Protein AF-A0A839S1Q5-F1 (afdb_monomer_lite)

Organism: NCBI:txid1470180

InterPro domains:
  IPR003615 HNH nuclease [cd00085] (1-51)

Foldseek 3Di:
DQQWFQFALAAPGRHGLVQFDWAFQQDCVPRVDDPDLQGTDGHHPVVSVVCPPPLKDWDAGSVQQKIWIAHNVGDIDIHHTGTNDDPDPVVVVVVVVVPDDDDDDDDDDDDDDDDDDDDDDDDDDPPDDDDDDDDDDDDDDPDDDDDDDDDDD

Structure (mmCIF, N/CA/C/O backbone):
data_AF-A0A839S1Q5-F1
#
_entry.id   AF-A0A839S1Q5-F1
#
loop_
_atom_site.group_PDB
_atom_site.id
_atom_site.type_symbol
_atom_site.label_atom_id
_atom_site.label_alt_id
_atom_site.label_comp_id
_atom_site.label_asym_id
_atom_site.label_entity_id
_atom_site.label_seq_id
_atom_site.pdbx_PDB_ins_code
_atom_site.Cartn_x
_atom_site.Cartn_y
_atom_site.Cartn_z
_atom_site.occupancy
_atom_site.B_iso_or_equiv
_atom_site.auth_seq_id
_atom_site.auth_comp_id
_atom_site.auth_asym_id
_atom_site.auth_atom_id
_atom_site.pdbx_PDB_model_num
ATOM 1 N N . MET A 1 1 ? 2.278 1.438 -14.467 1.00 52.25 1 MET A N 1
ATOM 2 C CA . MET A 1 1 ? 2.721 0.132 -13.929 1.00 52.25 1 MET A CA 1
ATOM 3 C C . MET A 1 1 ? 1.589 -0.880 -14.025 1.00 52.25 1 MET A C 1
ATOM 5 O O . MET A 1 1 ? 0.730 -0.905 -13.162 1.00 52.25 1 MET A O 1
ATOM 9 N N . ARG A 1 2 ? 1.545 -1.661 -15.110 1.00 57.59 2 ARG A N 1
ATOM 10 C CA . ARG A 1 2 ? 0.639 -2.821 -15.264 1.00 57.59 2 ARG A CA 1
ATOM 11 C C . ARG A 1 2 ? 1.401 -4.135 -15.482 1.00 57.59 2 ARG A C 1
ATOM 13 O O . ARG A 1 2 ? 0.792 -5.188 -15.526 1.00 57.59 2 ARG A O 1
ATOM 20 N N . ALA A 1 3 ? 2.721 -4.053 -15.666 1.00 66.94 3 ALA A N 1
ATOM 21 C CA . ALA A 1 3 ? 3.543 -5.168 -16.122 1.00 66.94 3 ALA A CA 1
ATOM 22 C C . ALA A 1 3 ? 4.110 -6.035 -14.987 1.00 66.94 3 ALA A C 1
ATOM 24 O O . ALA A 1 3 ? 4.513 -7.155 -15.257 1.00 66.94 3 ALA A O 1
ATOM 25 N N . ARG A 1 4 ? 4.162 -5.539 -13.739 1.00 82.31 4 ARG A N 1
ATOM 26 C CA . ARG A 1 4 ? 4.614 -6.345 -12.591 1.00 82.31 4 ARG A CA 1
ATOM 27 C C . ARG A 1 4 ? 3.464 -7.163 -12.010 1.00 82.31 4 ARG A C 1
ATOM 29 O O . ARG A 1 4 ? 3.550 -8.381 -11.931 1.00 82.31 4 ARG A O 1
ATOM 36 N N . ASP A 1 5 ? 2.393 -6.473 -11.638 1.00 86.81 5 ASP A N 1
ATOM 37 C CA . ASP A 1 5 ? 1.304 -7.020 -10.836 1.00 86.81 5 ASP A CA 1
ATOM 38 C C . ASP A 1 5 ? 0.121 -7.457 -11.725 1.00 86.81 5 ASP A C 1
ATOM 40 O O . ASP A 1 5 ? -0.296 -6.716 -12.619 1.00 86.81 5 ASP A O 1
ATOM 44 N N . ARG A 1 6 ? -0.441 -8.649 -11.474 1.00 88.81 6 ARG A N 1
ATOM 45 C CA . ARG A 1 6 ? -1.596 -9.197 -12.224 1.00 88.81 6 ARG A CA 1
ATOM 46 C C . ARG A 1 6 ? -2.933 -8.656 -11.737 1.00 88.81 6 ARG A C 1
ATOM 48 O O . ARG A 1 6 ? -3.827 -8.357 -12.531 1.00 88.81 6 ARG A O 1
ATOM 55 N N . GLU A 1 7 ? -3.062 -8.530 -10.425 1.00 93.06 7 GLU A N 1
ATOM 56 C CA . GLU A 1 7 ? -4.310 -8.267 -9.715 1.00 93.06 7 GLU A CA 1
ATOM 57 C C . GLU A 1 7 ? -4.091 -7.224 -8.618 1.00 93.06 7 GLU A C 1
ATOM 59 O O . GLU A 1 7 ? -2.968 -6.794 -8.367 1.00 93.06 7 GLU A O 1
ATOM 64 N N . CYS A 1 8 ? -5.174 -6.800 -7.974 1.00 94.75 8 CYS A N 1
ATOM 65 C CA . CYS A 1 8 ? -5.122 -6.014 -6.749 1.00 94.75 8 CYS A CA 1
ATOM 66 C C . CYS A 1 8 ? -4.235 -6.694 -5.690 1.00 94.75 8 CYS A C 1
ATOM 68 O O . CYS A 1 8 ? -4.337 -7.897 -5.482 1.00 94.75 8 CYS A O 1
ATOM 70 N N . VAL A 1 9 ? -3.449 -5.905 -4.953 1.00 94.75 9 VAL A N 1
ATOM 71 C CA . VAL A 1 9 ? -2.501 -6.406 -3.932 1.00 94.75 9 VAL A CA 1
ATOM 72 C C . VAL A 1 9 ? -3.152 -6.950 -2.650 1.00 94.75 9 VAL A C 1
ATOM 74 O O . VAL A 1 9 ? -2.459 -7.414 -1.752 1.00 94.75 9 VAL A O 1
ATOM 77 N N . VAL A 1 10 ? -4.481 -6.880 -2.529 1.00 95.88 10 VAL A N 1
ATOM 78 C CA . VAL A 1 10 ? -5.206 -7.421 -1.368 1.00 95.88 10 VAL A CA 1
ATOM 79 C C . VAL A 1 10 ? -5.319 -8.944 -1.524 1.00 95.88 10 VAL A C 1
ATOM 81 O O . VAL A 1 10 ? -5.774 -9.377 -2.585 1.00 95.88 10 VAL A O 1
ATOM 84 N N . PRO A 1 11 ? -4.959 -9.758 -0.507 1.00 95.25 11 PRO A N 1
ATOM 85 C CA . PRO A 1 11 ? -4.724 -11.201 -0.659 1.00 95.25 11 PRO A CA 1
ATOM 86 C C . PRO A 1 11 ? -5.859 -12.006 -1.300 1.00 95.25 11 PRO A C 1
ATOM 88 O O . PRO A 1 11 ? -5.600 -12.927 -2.074 1.00 95.25 11 PRO A O 1
ATOM 91 N N . TRP A 1 12 ? -7.109 -11.636 -1.030 1.00 94.50 12 TRP A N 1
ATOM 92 C CA . TRP A 1 12 ? -8.310 -12.307 -1.546 1.00 94.50 12 TRP A CA 1
ATOM 93 C C . TRP A 1 12 ? -8.942 -11.590 -2.753 1.00 94.50 12 TRP A C 1
ATOM 95 O O . TRP A 1 12 ? -9.979 -11.988 -3.272 1.00 94.50 12 TRP A O 1
ATOM 105 N N . CYS A 1 13 ? -8.343 -10.500 -3.241 1.00 95.62 13 CYS A N 1
ATOM 106 C CA . CYS A 1 13 ? -8.900 -9.748 -4.358 1.00 95.62 13 CYS A CA 1
ATOM 107 C C . CYS A 1 13 ? -8.338 -10.222 -5.700 1.00 95.62 13 CYS A C 1
ATOM 109 O O . CYS A 1 13 ? -7.135 -10.145 -5.934 1.00 95.62 13 CYS A O 1
ATOM 111 N N . HIS A 1 14 ? -9.233 -10.582 -6.622 1.00 93.94 14 HIS A N 1
ATOM 112 C CA . HIS A 1 14 ? -8.889 -10.990 -7.992 1.00 93.94 14 HIS A CA 1
ATOM 113 C C . HIS A 1 14 ? -9.176 -9.913 -9.049 1.00 93.94 14 HIS A C 1
ATOM 115 O O . HIS A 1 14 ? -9.277 -10.184 -10.244 1.00 93.94 14 HIS A O 1
ATOM 121 N N . ARG A 1 15 ? -9.357 -8.648 -8.638 1.00 95.44 15 ARG A N 1
ATOM 122 C CA . ARG A 1 15 ? -9.571 -7.548 -9.595 1.00 95.44 15 ARG A CA 1
ATOM 123 C C . ARG A 1 15 ? -8.309 -7.391 -10.455 1.00 95.44 15 ARG A C 1
ATOM 125 O O . ARG A 1 15 ? -7.263 -7.110 -9.872 1.00 95.44 15 ARG A O 1
ATOM 132 N N . PRO A 1 16 ? -8.378 -7.468 -11.798 1.00 93.81 16 PRO A N 1
ATOM 133 C CA . PRO A 1 16 ? -7.180 -7.344 -12.623 1.00 93.81 16 PRO A CA 1
ATOM 134 C C . PRO A 1 16 ? -6.551 -5.952 -12.493 1.00 93.81 16 PRO A C 1
ATOM 136 O O . PRO A 1 16 ? -7.265 -4.946 -12.535 1.00 93.81 16 PRO A O 1
ATOM 139 N N . ALA A 1 17 ? -5.220 -5.878 -12.419 1.00 92.94 17 ALA A N 1
ATOM 140 C CA . ALA A 1 17 ? -4.466 -4.647 -12.157 1.00 92.94 17 ALA A CA 1
ATOM 141 C C . ALA A 1 17 ? -4.729 -3.531 -13.183 1.00 92.94 17 ALA A C 1
ATOM 143 O O . ALA A 1 17 ? -4.652 -2.348 -12.865 1.00 92.94 17 ALA A O 1
ATOM 144 N N . ARG A 1 18 ? -5.121 -3.884 -14.415 1.00 92.38 18 ARG A N 1
ATOM 145 C CA . ARG A 1 18 ? -5.524 -2.916 -15.453 1.00 92.38 18 ARG A CA 1
ATOM 146 C C . ARG A 1 18 ? -6.772 -2.090 -15.090 1.00 92.38 18 ARG A C 1
ATOM 148 O O . ARG A 1 18 ? -6.991 -1.055 -15.710 1.00 92.38 18 ARG A O 1
ATOM 155 N N . HIS A 1 19 ? -7.571 -2.552 -14.126 1.00 94.62 19 HIS A N 1
ATOM 156 C CA . HIS A 1 19 ? -8.754 -1.871 -13.582 1.00 94.62 19 HIS A CA 1
ATOM 157 C C . HIS A 1 19 ? -8.504 -1.289 -12.178 1.00 94.62 19 HIS A C 1
ATOM 159 O O . HIS A 1 19 ? -9.454 -0.902 -11.493 1.00 94.62 19 HIS A O 1
ATOM 165 N N . CYS A 1 20 ? -7.252 -1.287 -11.723 1.00 95.12 20 CYS A N 1
ATOM 166 C CA . CYS A 1 20 ? -6.848 -0.771 -10.425 1.00 95.12 20 CYS A CA 1
ATOM 167 C C . CYS A 1 20 ? -6.155 0.585 -10.575 1.00 95.12 20 CYS A C 1
ATOM 169 O O . CYS A 1 20 ? -5.558 0.882 -11.613 1.00 95.12 20 CYS A O 1
ATOM 171 N N . ASP A 1 21 ? -6.211 1.373 -9.509 1.00 92.50 21 ASP A N 1
ATOM 172 C CA . ASP A 1 21 ? -5.375 2.555 -9.362 1.00 92.50 21 ASP A CA 1
ATOM 173 C C . ASP A 1 21 ? -3.968 2.122 -8.953 1.00 92.50 21 ASP A C 1
ATOM 175 O O . ASP A 1 21 ? -3.799 1.101 -8.282 1.00 92.50 21 ASP A O 1
ATOM 179 N N . HIS A 1 22 ? -2.960 2.904 -9.339 1.00 92.19 22 HIS A N 1
ATOM 180 C CA . HIS A 1 22 ? -1.649 2.794 -8.716 1.00 92.19 22 HIS A CA 1
ATOM 181 C C . HIS A 1 22 ? -1.691 3.579 -7.414 1.00 92.19 22 HIS A C 1
ATOM 183 O O . HIS A 1 22 ? -1.812 4.801 -7.443 1.00 92.19 22 HIS A O 1
ATOM 189 N N . ASP A 1 23 ? -1.638 2.855 -6.309 1.00 91.50 23 ASP A N 1
ATOM 190 C CA . ASP A 1 23 ? -1.773 3.416 -4.981 1.00 91.50 23 ASP A CA 1
ATOM 191 C C . ASP A 1 23 ? -0.441 3.328 -4.248 1.00 91.50 23 ASP A C 1
ATOM 193 O O . ASP A 1 23 ? 0.278 2.327 -4.377 1.00 91.50 23 ASP A O 1
ATOM 197 N N . HIS A 1 24 ? -0.103 4.380 -3.507 1.00 92.44 24 HIS A N 1
ATOM 198 C CA . HIS A 1 24 ? 1.131 4.402 -2.737 1.00 92.44 24 HIS A CA 1
ATOM 199 C C . HIS A 1 24 ? 1.049 3.402 -1.579 1.00 92.44 24 HIS A C 1
ATOM 201 O O . HIS A 1 24 ? -0.034 2.985 -1.183 1.00 92.44 24 HIS A O 1
ATOM 207 N N . GLU A 1 25 ? 2.176 2.979 -1.014 1.00 91.19 25 GLU A N 1
ATOM 208 C CA . GLU A 1 25 ? 2.184 2.283 0.278 1.00 91.19 25 GLU A CA 1
ATOM 209 C C . GLU A 1 25 ? 2.261 3.319 1.396 1.00 91.19 25 GLU A C 1
ATOM 211 O O . GLU A 1 25 ? 1.330 3.454 2.187 1.00 91.19 25 GLU A O 1
ATOM 216 N N . ARG A 1 26 ? 3.307 4.146 1.354 1.00 91.19 26 ARG A N 1
ATOM 217 C CA . ARG A 1 26 ? 3.435 5.379 2.131 1.00 91.19 26 ARG A CA 1
ATOM 218 C C . ARG A 1 26 ? 2.891 6.545 1.325 1.00 91.19 26 ARG A C 1
ATOM 220 O O . ARG A 1 26 ? 3.410 6.820 0.241 1.00 91.19 26 ARG A O 1
ATOM 227 N N . GLU A 1 27 ? 1.880 7.221 1.849 1.00 89.75 27 GLU A N 1
ATOM 228 C CA . GLU A 1 27 ? 1.209 8.320 1.155 1.00 89.75 27 GLU A CA 1
ATOM 229 C C . GLU A 1 27 ? 2.155 9.507 0.951 1.00 89.75 27 GLU A C 1
ATOM 231 O O . GLU A 1 27 ? 2.943 9.850 1.837 1.00 89.75 27 GLU A O 1
ATOM 236 N N . TRP A 1 28 ? 2.053 10.189 -0.193 1.00 89.38 28 TRP A N 1
ATOM 237 C CA . TRP A 1 28 ? 2.857 11.391 -0.443 1.00 89.38 28 TRP A CA 1
ATOM 238 C C . TRP A 1 28 ? 2.500 12.521 0.532 1.00 89.38 28 TRP A C 1
ATOM 240 O O . TRP A 1 28 ? 3.372 13.037 1.227 1.00 89.38 28 TRP A O 1
ATOM 250 N N . ALA A 1 29 ? 1.210 12.865 0.622 1.00 88.50 29 ALA A N 1
ATOM 251 C CA . ALA A 1 29 ? 0.741 14.019 1.393 1.00 88.50 29 ALA A CA 1
ATOM 252 C C . ALA A 1 29 ? 0.870 13.831 2.913 1.00 88.50 29 ALA A C 1
ATOM 254 O O . ALA A 1 29 ? 1.053 14.806 3.636 1.00 88.50 29 ALA A O 1
ATOM 255 N N . LYS A 1 30 ? 0.755 12.589 3.396 1.00 87.19 30 LYS A N 1
ATOM 256 C CA . LYS A 1 30 ? 0.756 12.272 4.830 1.00 87.19 30 LYS A CA 1
ATOM 257 C C . LYS A 1 30 ? 2.131 11.837 5.336 1.00 87.19 30 LYS A C 1
ATOM 259 O O . LYS A 1 30 ? 2.553 12.285 6.395 1.00 87.19 30 LYS A O 1
ATOM 264 N N . ASP A 1 31 ? 2.833 10.995 4.575 1.00 89.88 31 ASP A N 1
ATOM 265 C CA . ASP A 1 31 ? 4.024 10.276 5.051 1.00 89.88 31 ASP A CA 1
ATOM 266 C C . ASP A 1 31 ? 5.306 10.654 4.282 1.00 89.88 31 ASP A C 1
ATOM 268 O O . ASP A 1 31 ? 6.358 10.023 4.469 1.00 89.88 31 ASP A O 1
ATOM 272 N N . GLY A 1 32 ? 5.214 11.634 3.371 1.00 92.06 32 GLY A N 1
ATOM 273 C CA . GLY A 1 32 ? 6.306 12.050 2.488 1.00 92.06 32 GLY A CA 1
ATOM 274 C C . GLY A 1 32 ? 6.753 10.950 1.520 1.00 92.06 32 GLY A C 1
ATOM 275 O O . GLY A 1 32 ? 7.905 10.936 1.085 1.00 92.06 32 GLY A O 1
ATOM 276 N N . GLY A 1 33 ? 5.881 9.981 1.225 1.00 91.56 33 GLY A N 1
ATOM 277 C CA . GLY A 1 33 ? 6.208 8.844 0.376 1.00 91.56 33 GLY A CA 1
ATOM 278 C C . GLY A 1 33 ? 6.511 9.257 -1.064 1.00 91.56 33 GLY A C 1
ATOM 279 O O . GLY A 1 33 ? 5.753 9.990 -1.698 1.00 91.56 33 GLY A O 1
ATOM 280 N N . ALA A 1 34 ? 7.622 8.765 -1.612 1.00 91.56 34 ALA A N 1
ATOM 281 C CA . ALA A 1 34 ? 7.985 9.033 -2.998 1.00 91.56 34 ALA A CA 1
ATOM 282 C C . ALA A 1 34 ? 7.088 8.251 -3.971 1.00 91.56 34 ALA A C 1
ATOM 284 O O . ALA A 1 34 ? 6.779 7.076 -3.752 1.00 91.56 34 ALA A O 1
ATOM 285 N N . THR A 1 35 ? 6.751 8.862 -5.106 1.00 91.06 35 THR A N 1
ATOM 286 C CA . THR A 1 35 ? 6.156 8.149 -6.243 1.00 91.06 35 THR A CA 1
ATOM 287 C C . THR A 1 35 ? 7.214 7.268 -6.893 1.00 91.06 35 THR A C 1
ATOM 289 O O . THR A 1 35 ? 8.058 7.742 -7.649 1.00 91.06 35 THR A O 1
ATOM 292 N N . SER A 1 36 ? 7.195 5.975 -6.573 1.00 88.38 36 SER A N 1
ATOM 293 C CA . SER A 1 36 ? 8.163 5.002 -7.078 1.00 88.38 36 SER A CA 1
ATOM 294 C C . SER A 1 36 ? 7.545 3.612 -7.204 1.00 88.38 36 SER A C 1
ATOM 296 O O . SER A 1 36 ? 6.585 3.278 -6.514 1.00 88.38 36 SER A O 1
ATOM 298 N N . VAL A 1 37 ? 8.149 2.769 -8.045 1.00 85.56 37 VAL A N 1
ATOM 299 C CA . VAL A 1 37 ? 7.767 1.352 -8.214 1.00 85.56 37 VAL A CA 1
ATOM 300 C C . VAL A 1 37 ? 7.843 0.544 -6.911 1.00 85.56 37 VAL A C 1
ATOM 302 O O . VAL A 1 37 ? 7.155 -0.467 -6.775 1.00 85.56 37 VAL A O 1
ATOM 305 N N . ALA A 1 38 ? 8.694 0.975 -5.975 1.00 87.50 38 ALA A N 1
ATOM 306 C CA . ALA A 1 38 ? 8.939 0.319 -4.695 1.00 87.50 38 ALA A CA 1
ATOM 307 C C . ALA A 1 38 ? 7.999 0.807 -3.579 1.00 87.50 38 ALA A C 1
ATOM 309 O O . ALA A 1 38 ? 7.925 0.176 -2.534 1.00 87.50 38 ALA A O 1
ATOM 310 N N . ASN A 1 39 ? 7.278 1.911 -3.795 1.00 91.06 39 ASN A N 1
ATOM 311 C CA . ASN A 1 39 ? 6.331 2.485 -2.837 1.00 91.06 39 ASN A CA 1
ATOM 312 C C . ASN A 1 39 ? 4.897 2.464 -3.383 1.00 91.06 39 ASN A C 1
ATOM 314 O O . ASN A 1 39 ? 4.096 3.320 -3.028 1.00 91.06 39 ASN A O 1
ATOM 318 N N . GLY A 1 40 ? 4.562 1.544 -4.288 1.00 90.69 40 GLY A N 1
ATOM 319 C CA . GLY A 1 40 ? 3.207 1.480 -4.817 1.00 90.69 40 GLY A CA 1
ATOM 320 C C . GLY A 1 40 ? 2.851 0.169 -5.501 1.00 90.69 40 GLY A C 1
ATOM 321 O O . GLY A 1 40 ? 3.706 -0.591 -5.972 1.00 90.69 40 GLY A O 1
ATOM 322 N N . GLY A 1 41 ? 1.549 -0.076 -5.580 1.00 92.44 41 GLY A N 1
ATOM 323 C CA . GLY A 1 41 ? 0.964 -1.280 -6.158 1.00 92.44 41 GLY A CA 1
ATOM 324 C C . GLY A 1 41 ? -0.471 -1.047 -6.628 1.00 92.44 41 GLY A C 1
ATOM 325 O O . GLY A 1 41 ? -1.065 -0.009 -6.336 1.00 92.44 41 GLY A O 1
ATOM 326 N N . PRO A 1 42 ? -1.047 -1.970 -7.411 1.00 94.75 42 PRO A N 1
ATOM 327 C CA . PRO A 1 42 ? -2.429 -1.852 -7.842 1.00 94.75 42 PRO A CA 1
ATOM 328 C C . PRO A 1 42 ? -3.396 -2.079 -6.675 1.00 94.75 42 PRO A C 1
ATOM 330 O O . PRO A 1 42 ? -3.468 -3.175 -6.116 1.00 94.75 42 PRO A O 1
ATOM 333 N N . ARG A 1 43 ? -4.240 -1.090 -6.376 1.00 94.88 43 ARG A N 1
ATOM 334 C CA . ARG A 1 43 ? -5.431 -1.282 -5.536 1.00 94.88 43 ARG A CA 1
ATOM 335 C C . ARG A 1 43 ? -6.688 -0.954 -6.327 1.00 94.88 43 ARG A C 1
ATOM 337 O O . ARG A 1 43 ? -6.773 0.054 -7.023 1.00 94.88 43 ARG A O 1
ATOM 344 N N . CYS A 1 44 ? -7.687 -1.831 -6.266 1.00 96.44 44 CYS A N 1
ATOM 345 C CA . CYS A 1 44 ? -8.979 -1.528 -6.877 1.00 96.44 44 CYS A CA 1
ATOM 346 C C . CYS A 1 44 ? -9.652 -0.377 -6.117 1.00 96.44 44 CYS A C 1
ATOM 348 O O . CYS A 1 44 ? -9.374 -0.182 -4.936 1.00 96.44 44 CYS A O 1
ATOM 350 N N . ARG A 1 45 ? -10.593 0.342 -6.745 1.00 96.38 45 ARG A N 1
ATOM 351 C CA . ARG A 1 45 ? -11.257 1.502 -6.111 1.00 96.38 45 ARG A CA 1
ATOM 352 C C . ARG A 1 45 ? -11.829 1.204 -4.717 1.00 96.38 45 ARG A C 1
ATOM 354 O O . ARG A 1 45 ? -11.791 2.069 -3.851 1.00 96.38 45 ARG A O 1
ATOM 361 N N . ARG A 1 46 ? -12.334 -0.017 -4.488 1.00 96.81 46 ARG A N 1
ATOM 362 C CA . ARG A 1 46 ? -12.826 -0.463 -3.172 1.00 96.81 46 ARG A CA 1
ATOM 363 C C . ARG A 1 46 ? -11.700 -0.507 -2.137 1.00 96.81 46 ARG A C 1
ATOM 365 O O . ARG A 1 46 ? -11.834 0.088 -1.077 1.00 96.81 46 ARG A O 1
ATOM 372 N N . HIS A 1 47 ? -10.603 -1.192 -2.445 1.00 96.81 47 HIS A N 1
ATOM 373 C CA . HIS A 1 47 ? -9.498 -1.380 -1.504 1.00 96.81 47 HIS A CA 1
ATOM 374 C C . HIS A 1 47 ? -8.608 -0.147 -1.356 1.00 96.81 47 HIS A C 1
ATOM 376 O O . HIS A 1 47 ? -8.053 0.060 -0.288 1.00 96.81 47 HIS A O 1
ATOM 382 N N . HIS A 1 48 ? -8.526 0.698 -2.382 1.00 95.12 48 HIS A N 1
ATOM 383 C CA . HIS A 1 48 ? -7.881 2.005 -2.283 1.00 95.12 48 HIS A CA 1
ATOM 384 C C . HIS A 1 48 ? -8.601 2.883 -1.245 1.00 95.12 48 HIS A C 1
ATOM 386 O O . HIS A 1 48 ? -7.966 3.427 -0.352 1.00 95.12 48 HIS A O 1
ATOM 392 N N . ARG A 1 49 ? -9.941 2.935 -1.266 1.00 94.44 49 ARG A N 1
ATOM 393 C CA . ARG A 1 49 ? -10.704 3.633 -0.214 1.00 94.44 49 ARG A CA 1
ATOM 394 C C . ARG A 1 49 ? -10.530 2.984 1.156 1.00 94.44 49 ARG A C 1
ATOM 396 O O . ARG A 1 49 ? -10.362 3.693 2.138 1.00 94.44 49 ARG A O 1
ATOM 403 N N . LEU A 1 50 ? -10.564 1.650 1.208 1.00 95.69 50 LEU A N 1
ATOM 404 C CA . LEU A 1 50 ? -10.441 0.905 2.461 1.00 95.69 50 LEU A CA 1
ATOM 405 C C . LEU A 1 50 ? -9.090 1.132 3.150 1.00 95.69 50 LEU A C 1
ATOM 407 O O . LEU A 1 50 ? -9.043 1.165 4.371 1.00 95.69 50 LEU A O 1
ATOM 411 N N . LYS A 1 51 ? -8.013 1.343 2.385 1.00 93.56 51 LYS A N 1
ATOM 412 C CA . LYS A 1 51 ? -6.680 1.649 2.919 1.00 93.56 51 LYS A CA 1
ATOM 413 C C . LYS A 1 51 ? -6.654 2.892 3.811 1.00 93.56 51 LYS A C 1
ATOM 415 O O . LYS A 1 51 ? -5.870 2.958 4.751 1.00 93.56 51 LYS A O 1
ATOM 420 N N . ASN A 1 52 ? -7.526 3.855 3.533 1.00 92.12 52 ASN A N 1
ATOM 421 C CA . ASN A 1 52 ? -7.591 5.096 4.296 1.00 92.12 52 ASN A CA 1
ATOM 422 C C . ASN A 1 52 ? -8.440 4.969 5.572 1.00 92.12 52 ASN A C 1
ATOM 424 O O . ASN A 1 52 ? -8.489 5.920 6.351 1.00 92.12 52 ASN A O 1
ATOM 428 N N . ASP A 1 53 ? -9.095 3.825 5.805 1.00 94.62 53 ASP A N 1
ATOM 429 C CA . ASP A 1 53 ? -9.786 3.552 7.065 1.00 94.62 53 ASP A CA 1
ATOM 430 C C . ASP A 1 53 ? -8.752 3.188 8.149 1.00 94.62 53 ASP A C 1
ATOM 432 O O . ASP A 1 53 ? -8.074 2.166 8.027 1.00 94.62 53 ASP A O 1
ATOM 436 N N . PRO A 1 54 ? -8.631 3.976 9.233 1.00 93.25 54 PRO A N 1
ATOM 437 C CA . PRO A 1 54 ? -7.609 3.771 10.259 1.00 93.25 54 PRO A CA 1
ATOM 438 C C . PRO A 1 54 ? -7.778 2.471 11.056 1.00 93.25 54 PRO A C 1
ATOM 440 O O . PRO A 1 54 ? -6.861 2.075 11.771 1.00 93.25 54 PRO A O 1
ATOM 443 N N . ARG A 1 55 ? -8.936 1.806 10.964 1.00 96.62 55 ARG A N 1
ATOM 444 C CA . ARG A 1 55 ? -9.182 0.515 11.623 1.00 96.62 55 ARG A CA 1
ATOM 445 C C . ARG A 1 55 ? -8.573 -0.656 10.856 1.00 96.62 55 ARG A C 1
ATOM 447 O O . ARG A 1 55 ? -8.544 -1.766 11.376 1.00 96.62 55 ARG A O 1
ATOM 454 N N . TRP A 1 56 ? -8.129 -0.430 9.624 1.00 96.69 56 TRP A N 1
ATOM 455 C CA . TRP A 1 56 ? -7.533 -1.449 8.778 1.00 96.69 56 TRP A CA 1
ATOM 456 C C . TRP A 1 56 ? -6.032 -1.217 8.631 1.00 96.69 56 TRP A C 1
ATOM 458 O O . TRP A 1 56 ? -5.571 -0.106 8.381 1.00 96.69 56 TRP A O 1
ATOM 468 N N . GLY A 1 57 ? -5.258 -2.293 8.747 1.00 95.94 57 GLY A N 1
ATOM 469 C CA . GLY A 1 57 ? -3.834 -2.292 8.437 1.00 95.94 57 GLY A CA 1
ATOM 470 C C . GLY A 1 57 ? -3.598 -2.813 7.026 1.00 95.94 57 GLY A C 1
ATOM 471 O O . GLY A 1 57 ? -4.125 -3.861 6.664 1.00 95.94 57 GLY A O 1
ATOM 472 N N . PHE A 1 58 ? -2.773 -2.125 6.243 1.00 95.81 58 PHE A N 1
ATOM 473 C CA . PHE A 1 58 ? -2.334 -2.591 4.928 1.00 95.81 58 PHE A CA 1
ATOM 474 C C . PHE A 1 58 ? -0.815 -2.552 4.853 1.00 95.81 58 PHE A C 1
ATOM 476 O O . PHE A 1 58 ? -0.204 -1.597 5.325 1.00 95.81 58 PHE A O 1
ATOM 483 N N . ARG A 1 59 ? -0.229 -3.602 4.271 1.00 94.69 59 ARG A N 1
ATOM 484 C CA . ARG A 1 59 ? 1.166 -3.638 3.827 1.00 94.69 59 ARG A CA 1
ATOM 485 C C . ARG A 1 59 ? 1.280 -4.332 2.481 1.00 94.69 59 ARG A C 1
ATOM 487 O O . ARG A 1 59 ? 0.609 -5.335 2.244 1.00 94.69 59 ARG A O 1
ATOM 494 N N . TYR A 1 60 ? 2.147 -3.822 1.617 1.00 93.88 60 TYR A N 1
ATOM 495 C CA . TYR A 1 60 ? 2.501 -4.474 0.363 1.00 93.88 60 TYR A CA 1
ATOM 496 C C . TYR A 1 60 ? 4.014 -4.461 0.153 1.00 93.88 60 TYR A C 1
ATOM 498 O O . TYR A 1 60 ? 4.638 -3.402 0.194 1.00 93.88 60 TYR A O 1
ATOM 506 N N . ASP A 1 61 ? 4.588 -5.639 -0.090 1.00 91.44 61 ASP A N 1
ATOM 507 C CA . ASP A 1 61 ? 5.964 -5.811 -0.540 1.00 91.44 61 ASP A CA 1
ATOM 508 C C . ASP A 1 61 ? 5.980 -6.012 -2.067 1.00 91.44 61 ASP A C 1
ATOM 510 O O . ASP A 1 61 ? 5.645 -7.096 -2.555 1.00 91.44 61 ASP A O 1
ATOM 514 N N . PRO A 1 62 ? 6.385 -4.992 -2.842 1.00 86.94 62 PRO A N 1
ATOM 515 C CA . PRO A 1 62 ? 6.440 -5.071 -4.296 1.00 86.94 62 PRO A CA 1
ATOM 516 C C . PRO A 1 62 ? 7.539 -5.977 -4.863 1.00 86.94 62 PRO A C 1
ATOM 518 O O . PRO A 1 62 ? 7.490 -6.293 -6.053 1.00 86.94 62 PRO A O 1
ATOM 521 N N . VAL A 1 63 ? 8.562 -6.317 -4.075 1.00 84.69 63 VAL A N 1
ATOM 522 C CA . VAL A 1 63 ? 9.674 -7.181 -4.498 1.00 84.69 63 VAL A CA 1
ATOM 523 C C . VAL A 1 63 ? 9.264 -8.638 -4.355 1.00 84.69 63 VAL A C 1
ATOM 525 O O . VAL A 1 63 ? 9.472 -9.425 -5.273 1.00 84.69 63 VAL A O 1
ATOM 528 N N . GLN A 1 64 ? 8.644 -8.969 -3.224 1.00 86.12 64 GLN A N 1
ATOM 529 C CA . GLN A 1 64 ? 8.140 -10.312 -2.945 1.00 86.12 64 GLN A CA 1
ATOM 530 C C . GLN A 1 64 ? 6.738 -10.548 -3.515 1.00 86.12 64 GLN A C 1
ATOM 532 O O . GLN A 1 64 ? 6.257 -11.668 -3.468 1.00 86.12 64 GLN A O 1
ATOM 537 N N . GLY A 1 65 ? 6.040 -9.514 -3.993 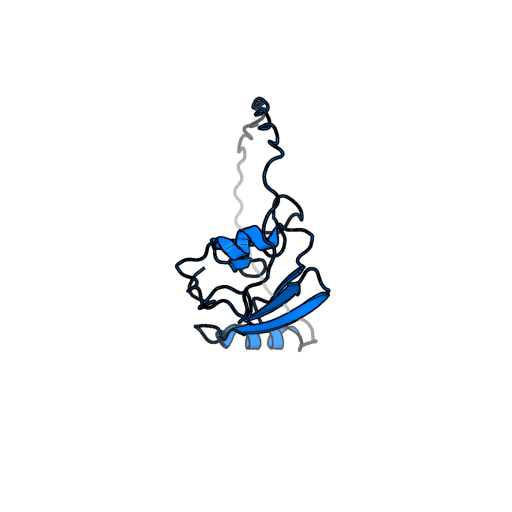1.00 88.94 65 GLY A N 1
ATOM 538 C CA . GLY A 1 65 ? 4.643 -9.637 -4.421 1.00 88.94 65 GLY A CA 1
ATOM 539 C C . GLY A 1 65 ? 3.699 -10.026 -3.278 1.00 88.94 65 GLY A C 1
ATOM 540 O O . GLY A 1 65 ? 2.647 -10.617 -3.518 1.00 88.94 65 GLY A O 1
ATOM 541 N N . THR A 1 66 ? 4.065 -9.724 -2.029 1.00 93.19 66 THR A N 1
ATOM 542 C CA . THR A 1 66 ? 3.322 -10.155 -0.837 1.00 93.19 66 THR A CA 1
ATOM 543 C C . THR A 1 66 ? 2.466 -9.016 -0.302 1.00 93.19 66 THR A C 1
ATOM 545 O O . THR A 1 66 ? 2.975 -7.957 0.058 1.00 93.19 66 THR A O 1
ATOM 548 N N . GLY A 1 67 ? 1.155 -9.235 -0.230 1.00 95.31 67 GLY A N 1
ATOM 549 C CA . GLY A 1 67 ? 0.206 -8.333 0.417 1.00 95.31 67 GLY A CA 1
ATOM 550 C C . GLY A 1 67 ? -0.203 -8.854 1.788 1.00 95.31 67 GLY A C 1
ATOM 551 O O . GLY A 1 67 ? -0.464 -10.046 1.947 1.00 95.31 67 GLY A O 1
ATOM 552 N N . THR A 1 68 ? -0.311 -7.957 2.763 1.00 97.19 68 THR A N 1
ATOM 553 C CA . THR A 1 68 ? -0.827 -8.247 4.102 1.00 97.19 68 THR A CA 1
ATOM 554 C C . THR A 1 68 ? -1.920 -7.249 4.454 1.00 97.19 68 THR A C 1
ATOM 556 O O . THR A 1 68 ? -1.752 -6.041 4.275 1.00 97.19 68 THR A O 1
ATOM 559 N N . VAL A 1 69 ? -3.040 -7.753 4.969 1.00 98.00 69 VAL A N 1
ATOM 560 C CA . VAL A 1 69 ? -4.146 -6.935 5.469 1.00 98.00 69 VAL A CA 1
ATOM 561 C C . VAL A 1 69 ? -4.512 -7.382 6.872 1.00 98.00 69 VAL A C 1
ATOM 563 O O . VAL A 1 69 ? -4.724 -8.570 7.108 1.00 98.00 69 VAL A O 1
ATOM 566 N N . THR A 1 70 ? -4.612 -6.424 7.784 1.00 98.25 70 THR A N 1
ATOM 567 C CA . THR A 1 70 ? -5.108 -6.625 9.145 1.00 98.25 70 THR A CA 1
ATOM 568 C C . THR A 1 70 ? -6.493 -6.001 9.251 1.00 98.25 70 THR A C 1
ATOM 570 O O . THR A 1 70 ? -6.673 -4.815 8.973 1.00 98.25 70 THR A O 1
ATOM 573 N N . THR A 1 71 ? -7.482 -6.809 9.611 1.00 96.94 71 THR A N 1
ATOM 574 C CA . THR A 1 71 ? -8.868 -6.381 9.813 1.00 96.94 71 THR A CA 1
ATOM 575 C C . THR A 1 71 ? -9.036 -5.652 11.155 1.00 96.94 71 THR A C 1
ATOM 577 O O . THR A 1 71 ? -8.206 -5.817 12.051 1.00 96.94 71 THR A O 1
ATOM 580 N N . PRO A 1 72 ? -10.140 -4.908 11.360 1.00 97.56 72 PRO A N 1
ATOM 581 C CA . PRO A 1 72 ? -10.410 -4.188 12.611 1.00 97.56 72 PRO A CA 1
ATOM 582 C C . PRO A 1 72 ? -10.457 -5.057 13.873 1.00 97.56 72 PRO A C 1
ATOM 584 O O . PRO A 1 72 ? -10.188 -4.574 14.966 1.00 97.56 72 PRO A O 1
ATOM 587 N N . ASN A 1 73 ? -10.790 -6.341 13.734 1.00 96.62 73 ASN A N 1
ATOM 588 C CA . ASN A 1 73 ? -10.782 -7.313 14.832 1.00 96.62 73 ASN A CA 1
ATOM 589 C C . ASN A 1 73 ? -9.391 -7.940 15.082 1.00 96.62 73 ASN A C 1
ATOM 591 O O . ASN A 1 73 ? -9.272 -8.860 15.885 1.00 96.62 73 ASN A O 1
ATOM 595 N N . GLY A 1 74 ? -8.348 -7.479 14.383 1.00 96.12 74 GLY A N 1
ATOM 596 C CA . GLY A 1 74 ? -6.966 -7.935 14.540 1.00 96.12 74 GLY A CA 1
ATOM 597 C C . GLY A 1 74 ? -6.580 -9.163 13.710 1.00 96.12 74 GLY A C 1
ATOM 598 O O . GLY A 1 74 ? -5.405 -9.533 13.694 1.00 96.12 74 GLY A O 1
ATOM 599 N N . THR A 1 75 ? -7.511 -9.796 12.987 1.00 97.69 75 THR A N 1
ATOM 600 C CA . THR A 1 75 ? -7.164 -10.911 12.092 1.00 97.69 75 THR A CA 1
ATOM 601 C C . THR A 1 75 ? -6.260 -10.423 10.962 1.00 97.69 75 THR A C 1
ATOM 603 O O . THR A 1 75 ? -6.507 -9.390 10.346 1.00 97.69 75 THR A O 1
ATOM 606 N N . THR A 1 76 ? -5.189 -11.163 10.682 1.00 98.00 76 THR A N 1
ATOM 607 C CA . THR A 1 76 ? -4.242 -10.814 9.622 1.00 98.00 76 THR A CA 1
ATOM 608 C C . THR A 1 76 ? -4.258 -11.864 8.527 1.00 98.00 76 THR A C 1
ATOM 610 O O . THR A 1 76 ? -4.146 -13.059 8.788 1.00 98.00 76 THR A O 1
ATOM 613 N N . TYR A 1 77 ? -4.361 -11.390 7.295 1.00 97.31 77 TYR A N 1
ATOM 614 C CA . TYR A 1 77 ? -4.370 -12.187 6.081 1.00 97.31 77 TYR A CA 1
ATOM 615 C C . TYR A 1 77 ? -3.158 -11.800 5.248 1.00 97.31 77 TYR A C 1
ATOM 617 O O . TYR A 1 77 ? -2.946 -10.617 4.975 1.00 97.31 77 TYR A O 1
ATOM 625 N N . THR A 1 78 ? -2.395 -12.792 4.806 1.00 97.31 78 THR A N 1
ATOM 626 C CA . THR A 1 78 ? -1.228 -12.590 3.947 1.00 97.31 78 THR A CA 1
ATOM 627 C C . THR A 1 78 ? -1.375 -13.453 2.709 1.00 97.31 78 THR A C 1
ATOM 629 O O . THR A 1 78 ? -1.755 -14.617 2.801 1.00 97.31 78 THR A O 1
ATOM 632 N N . GLY A 1 79 ? -1.082 -12.880 1.547 1.00 93.75 79 GLY A N 1
ATOM 633 C CA . GLY A 1 79 ? -1.123 -13.592 0.280 1.00 93.75 79 GLY A CA 1
ATOM 634 C C . GLY A 1 79 ? 0.010 -13.160 -0.627 1.00 93.75 79 GLY A C 1
ATOM 635 O O . GLY A 1 79 ? 0.368 -11.984 -0.681 1.00 93.75 79 GLY A O 1
ATOM 636 N N . HIS A 1 80 ? 0.547 -14.129 -1.354 1.00 91.56 80 HIS A N 1
ATOM 637 C CA . HIS A 1 80 ? 1.549 -13.907 -2.381 1.00 91.56 80 HIS A CA 1
ATOM 638 C C . HIS A 1 80 ? 0.875 -13.791 -3.753 1.00 91.56 80 HIS A C 1
ATOM 640 O O . HIS A 1 80 ? -0.073 -14.520 -4.070 1.00 91.56 80 HIS A O 1
ATOM 646 N N . ARG A 1 81 ? 1.364 -12.867 -4.578 1.00 84.75 81 ARG A N 1
ATOM 647 C CA . ARG A 1 81 ? 0.975 -12.705 -5.975 1.00 84.75 81 ARG A CA 1
ATOM 648 C C . ARG A 1 81 ? 2.212 -12.842 -6.838 1.00 84.75 81 ARG A C 1
ATOM 650 O O . ARG A 1 81 ? 3.116 -12.016 -6.790 1.00 84.75 81 ARG A O 1
ATOM 657 N N . GLU A 1 82 ? 2.212 -13.880 -7.663 1.00 75.88 82 GLU A N 1
ATOM 658 C CA . GLU A 1 82 ? 3.317 -14.128 -8.571 1.00 75.88 82 GLU A CA 1
ATOM 659 C C . GLU A 1 82 ? 3.383 -13.029 -9.648 1.00 75.88 82 GLU A C 1
ATOM 661 O O . GLU A 1 82 ? 2.373 -12.760 -10.322 1.00 75.88 82 GLU A O 1
ATOM 666 N N . PRO A 1 83 ? 4.544 -12.372 -9.819 1.00 70.62 83 PRO A N 1
ATOM 667 C CA . PRO A 1 83 ? 4.721 -11.361 -10.848 1.00 70.62 83 PRO A CA 1
ATOM 668 C C . PRO A 1 83 ? 4.410 -11.900 -12.253 1.00 70.62 83 PRO A C 1
ATOM 670 O O . PRO A 1 83 ? 4.570 -13.082 -12.562 1.00 70.62 83 PRO A O 1
ATOM 673 N N . VAL A 1 84 ? 3.952 -11.031 -13.158 1.00 70.06 84 VAL A N 1
ATOM 674 C CA . VAL A 1 84 ? 3.778 -11.412 -14.578 1.00 70.06 84 VAL A CA 1
ATOM 675 C C . VAL A 1 84 ? 5.121 -11.745 -15.224 1.00 70.06 84 VAL A C 1
ATOM 677 O O . VAL A 1 84 ? 5.195 -12.644 -16.054 1.00 70.06 84 VAL A O 1
ATOM 680 N N . LEU A 1 85 ? 6.170 -11.014 -14.847 1.00 69.38 85 LEU A N 1
ATOM 681 C CA . LEU A 1 85 ? 7.513 -11.149 -15.391 1.00 69.38 85 LEU A CA 1
ATOM 682 C C . LEU A 1 85 ? 8.459 -11.578 -14.274 1.00 69.38 85 LEU A C 1
ATOM 684 O O . LEU A 1 85 ? 8.489 -10.939 -13.221 1.00 69.38 85 LEU A O 1
ATOM 688 N N . ALA A 1 86 ? 9.257 -12.615 -14.527 1.00 63.00 86 ALA A N 1
ATOM 689 C CA . ALA A 1 86 ? 10.374 -12.945 -13.655 1.00 63.00 86 ALA A CA 1
ATOM 690 C C . ALA A 1 86 ? 11.334 -11.739 -13.562 1.00 63.00 86 ALA A C 1
ATOM 692 O O . ALA A 1 86 ? 11.516 -11.023 -14.559 1.00 63.00 86 ALA A O 1
ATOM 693 N N . PRO A 1 87 ? 11.952 -11.482 -12.394 1.00 61.34 87 PRO A N 1
ATOM 694 C CA . PRO A 1 87 ? 13.002 -10.478 -12.282 1.00 61.34 87 PRO A CA 1
ATOM 695 C C . PRO A 1 87 ? 14.091 -10.732 -13.329 1.00 61.34 87 PRO A C 1
ATOM 697 O O . PRO A 1 87 ? 14.538 -11.863 -13.506 1.00 61.34 87 PRO A O 1
ATOM 700 N N . ARG A 1 88 ? 14.539 -9.689 -14.039 1.00 61.22 88 ARG A N 1
ATOM 701 C CA . ARG A 1 88 ? 15.671 -9.837 -14.968 1.00 61.22 88 ARG A CA 1
ATOM 702 C C . ARG A 1 88 ? 16.927 -10.225 -14.174 1.00 61.22 88 ARG A C 1
ATOM 704 O O . ARG A 1 88 ? 17.323 -9.482 -13.279 1.00 61.22 88 ARG A O 1
ATOM 711 N N . GLU A 1 89 ? 17.593 -11.316 -14.552 1.00 60.72 89 GLU A N 1
ATOM 712 C CA . GLU A 1 89 ? 18.813 -11.841 -13.894 1.00 60.72 89 GLU A CA 1
ATOM 713 C C . GLU A 1 89 ? 19.944 -10.807 -13.756 1.00 60.72 89 GLU A C 1
ATOM 715 O O . GLU A 1 89 ? 20.780 -10.891 -12.865 1.00 60.72 89 GLU A O 1
ATOM 720 N N . ARG A 1 90 ? 19.964 -9.772 -14.604 1.00 56.72 90 ARG A N 1
ATOM 721 C CA . ARG A 1 90 ? 21.034 -8.762 -14.613 1.00 56.72 90 ARG A CA 1
ATOM 722 C C . ARG A 1 90 ? 21.138 -7.922 -13.330 1.00 56.72 90 ARG A C 1
ATOM 724 O O . ARG A 1 90 ? 22.136 -7.244 -13.177 1.00 56.72 90 ARG A O 1
ATOM 731 N N . TYR A 1 91 ? 20.140 -7.908 -12.439 1.00 53.72 91 TYR A N 1
ATOM 732 C CA . TYR A 1 91 ? 20.194 -7.066 -11.228 1.00 53.72 91 TYR A CA 1
ATOM 733 C C . TYR A 1 91 ? 20.866 -7.746 -10.022 1.00 53.72 91 TYR A C 1
ATOM 735 O O . TYR A 1 91 ? 21.376 -7.052 -9.149 1.00 53.72 91 TYR A O 1
ATOM 743 N N . THR A 1 92 ? 20.897 -9.081 -9.958 1.00 55.38 92 THR A N 1
ATOM 744 C CA . THR A 1 92 ? 21.550 -9.813 -8.855 1.00 55.38 92 THR A CA 1
ATOM 745 C C . THR A 1 92 ? 23.064 -9.906 -9.058 1.00 55.38 92 THR A C 1
ATOM 747 O O . THR A 1 92 ? 23.819 -9.683 -8.117 1.00 55.38 92 THR A O 1
ATOM 750 N N . ALA A 1 93 ? 23.510 -10.096 -10.304 1.00 55.22 93 ALA A N 1
ATOM 751 C CA . ALA A 1 93 ? 24.929 -10.234 -10.647 1.00 55.22 93 ALA A CA 1
ATOM 752 C C . ALA A 1 93 ? 25.768 -8.954 -10.421 1.00 55.22 93 ALA A C 1
ATOM 754 O O . ALA A 1 93 ? 26.952 -9.038 -10.086 1.00 55.22 93 ALA A O 1
ATOM 755 N N . ASP A 1 94 ? 25.176 -7.765 -10.586 1.00 52.72 94 ASP A N 1
ATOM 756 C CA . ASP A 1 94 ? 25.882 -6.489 -10.384 1.00 52.72 94 ASP A CA 1
ATOM 757 C C . ASP A 1 94 ? 26.082 -6.165 -8.891 1.00 52.72 94 ASP A C 1
ATOM 759 O O . ASP A 1 94 ? 27.088 -5.561 -8.517 1.00 52.72 94 ASP A O 1
ATOM 763 N N . ALA A 1 95 ? 25.170 -6.608 -8.017 1.00 55.00 95 ALA A N 1
ATOM 764 C CA . ALA A 1 95 ? 25.279 -6.398 -6.573 1.00 55.00 95 ALA A CA 1
ATOM 765 C C . ALA A 1 95 ? 26.398 -7.255 -5.953 1.00 55.00 95 ALA A C 1
ATOM 767 O O . ALA A 1 95 ? 27.172 -6.759 -5.133 1.00 55.00 95 ALA A O 1
ATOM 768 N N . GLU A 1 96 ? 26.556 -8.502 -6.402 1.00 52.22 96 GLU A N 1
ATOM 769 C CA . GLU A 1 96 ? 27.605 -9.415 -5.922 1.00 52.22 96 GLU A CA 1
ATOM 770 C C . GLU A 1 96 ? 29.018 -8.965 -6.332 1.00 52.22 96 GLU A C 1
ATOM 772 O O . GLU A 1 96 ? 29.971 -9.141 -5.573 1.00 52.22 96 GLU A O 1
ATOM 777 N N . ARG A 1 97 ? 29.166 -8.285 -7.479 1.00 55.00 97 ARG A N 1
ATOM 778 C CA . ARG A 1 97 ? 30.452 -7.708 -7.916 1.00 55.00 97 ARG A CA 1
ATOM 779 C C . ARG A 1 97 ? 30.960 -6.573 -7.029 1.00 55.00 97 ARG A C 1
ATOM 781 O O . ARG A 1 97 ? 32.167 -6.362 -6.964 1.00 55.00 97 ARG A O 1
ATOM 788 N N . THR A 1 98 ? 30.071 -5.831 -6.371 1.00 54.28 98 THR A N 1
ATOM 789 C CA . THR A 1 98 ? 30.461 -4.653 -5.573 1.00 54.28 98 THR A CA 1
ATOM 790 C C . THR A 1 98 ? 30.986 -4.981 -4.176 1.00 54.28 98 THR A C 1
ATOM 792 O O . THR A 1 98 ? 31.588 -4.114 -3.551 1.00 54.28 98 THR A O 1
ATOM 795 N N . ASN A 1 99 ? 30.817 -6.219 -3.697 1.00 54.03 99 ASN A N 1
ATOM 796 C CA . ASN A 1 99 ? 31.135 -6.592 -2.313 1.00 54.03 99 ASN A CA 1
ATOM 797 C C . ASN A 1 99 ? 32.408 -7.452 -2.162 1.00 54.03 99 ASN A C 1
ATOM 799 O O . ASN A 1 99 ? 32.719 -7.906 -1.064 1.00 54.03 99 ASN A O 1
ATOM 803 N N . GLY A 1 100 ? 33.159 -7.682 -3.247 1.00 47.66 100 GLY A N 1
ATOM 804 C CA . GLY A 1 100 ? 34.378 -8.495 -3.233 1.00 47.66 100 GLY A CA 1
ATOM 805 C C . GLY A 1 100 ? 35.521 -7.860 -4.019 1.00 47.66 100 GLY A C 1
ATOM 806 O O . GLY A 1 100 ? 35.608 -8.040 -5.230 1.00 47.66 100 GLY A O 1
ATOM 807 N N . GLY A 1 101 ? 36.430 -7.158 -3.336 1.00 38.62 101 GLY A N 1
ATOM 808 C CA . GLY A 1 101 ? 37.721 -6.797 -3.930 1.00 38.62 101 GLY A CA 1
ATOM 809 C C . GLY A 1 101 ? 38.443 -5.633 -3.259 1.00 38.62 101 GLY A C 1
ATOM 810 O O . GLY A 1 101 ? 38.325 -4.495 -3.702 1.00 38.62 101 GLY A O 1
ATOM 811 N N . GLY A 1 102 ? 39.239 -5.925 -2.229 1.00 42.00 102 GLY A N 1
ATOM 812 C CA . GLY A 1 102 ? 40.361 -5.068 -1.839 1.00 42.00 102 GLY A CA 1
ATOM 813 C C . GLY A 1 102 ? 41.549 -5.211 -2.806 1.00 42.00 102 GLY A C 1
ATOM 814 O O . GLY A 1 102 ? 41.712 -6.266 -3.417 1.00 42.00 102 GLY A O 1
ATOM 815 N N . GLY A 1 103 ? 42.384 -4.164 -2.911 1.00 29.94 103 GLY A N 1
ATOM 816 C CA . GLY A 1 103 ? 43.748 -4.237 -3.471 1.00 29.94 103 GLY A CA 1
ATOM 817 C C . GLY A 1 103 ? 44.144 -3.183 -4.527 1.00 29.94 103 GLY A C 1
ATOM 818 O O . GLY A 1 103 ? 44.067 -3.470 -5.713 1.00 29.94 103 GLY A O 1
ATOM 819 N N . GLU A 1 104 ? 44.602 -2.013 -4.053 1.00 32.91 104 GLU A N 1
ATOM 820 C CA . GLU A 1 104 ? 45.726 -1.141 -4.504 1.00 32.91 104 GLU A CA 1
ATOM 821 C C . GLU A 1 104 ? 45.982 -0.699 -5.985 1.00 32.91 104 GLU A C 1
ATOM 823 O O . GLU A 1 104 ? 45.464 -1.271 -6.943 1.00 32.91 104 GLU A O 1
ATOM 828 N N . PRO A 1 105 ? 46.733 0.420 -6.195 1.00 46.69 105 PRO A N 1
ATOM 829 C CA . PRO A 1 105 ? 46.483 1.382 -7.271 1.00 46.69 105 PRO A CA 1
ATOM 830 C C . PRO A 1 105 ? 47.354 1.178 -8.518 1.00 46.69 105 PRO A C 1
ATOM 832 O O . PRO A 1 105 ? 48.469 0.662 -8.459 1.00 46.69 105 PRO A O 1
ATOM 835 N N . ARG A 1 106 ? 46.876 1.672 -9.669 1.00 39.59 106 ARG A N 1
ATOM 836 C CA . ARG A 1 106 ? 47.651 1.719 -10.918 1.00 39.59 106 ARG A CA 1
ATOM 837 C C . ARG A 1 106 ? 47.982 3.155 -11.313 1.00 39.59 106 ARG A C 1
ATOM 839 O O . ARG A 1 106 ? 47.111 4.006 -11.459 1.00 39.59 106 ARG A O 1
ATOM 846 N N . SER A 1 107 ? 49.277 3.386 -11.475 1.00 33.31 107 SER A N 1
ATOM 847 C CA . SER A 1 107 ? 49.950 4.624 -11.852 1.00 33.31 107 SER A CA 1
ATOM 848 C C . SER A 1 107 ? 49.814 4.985 -13.343 1.00 33.31 107 SER A C 1
ATOM 850 O O . SER A 1 107 ? 50.128 4.155 -14.190 1.00 33.31 107 SER A O 1
ATOM 852 N N . GLY A 1 108 ? 49.549 6.267 -13.637 1.00 33.00 108 GLY A N 1
ATOM 853 C CA . GLY A 1 108 ? 50.412 7.070 -14.523 1.00 33.00 108 GLY A CA 1
ATOM 854 C C . GLY A 1 108 ? 49.965 7.435 -15.956 1.00 33.00 108 GLY A C 1
ATOM 855 O O . GLY A 1 108 ? 49.765 6.557 -16.786 1.00 33.00 108 GLY A O 1
ATOM 856 N N . ARG A 1 109 ? 50.093 8.755 -16.234 1.00 34.53 109 ARG A N 1
ATOM 857 C CA . ARG A 1 109 ? 50.260 9.507 -17.519 1.00 34.53 109 ARG A CA 1
ATOM 858 C C . ARG A 1 109 ? 48.944 9.900 -18.224 1.00 34.53 109 ARG A C 1
ATOM 860 O O . ARG A 1 109 ? 48.210 9.029 -18.652 1.00 34.53 109 ARG A O 1
ATOM 867 N N . GLY A 1 110 ? 48.516 11.174 -18.257 1.00 32.25 110 GLY A N 1
ATOM 868 C CA . GLY A 1 110 ? 49.132 12.375 -18.878 1.00 32.25 110 GLY A CA 1
ATOM 869 C C . GLY A 1 110 ? 48.544 12.516 -20.302 1.00 32.25 110 GLY A C 1
ATOM 870 O O . GLY A 1 110 ? 48.612 11.548 -21.040 1.00 32.25 110 GLY A O 1
ATOM 871 N N . ASP A 1 111 ? 47.906 13.598 -20.767 1.00 37.12 111 ASP A N 1
ATOM 872 C CA . ASP A 1 111 ? 48.441 14.957 -20.842 1.00 37.12 111 ASP A CA 1
ATOM 873 C C . ASP A 1 111 ? 47.396 16.011 -21.328 1.00 37.12 111 ASP A C 1
ATOM 875 O O . ASP A 1 111 ? 46.470 15.683 -22.065 1.00 37.12 111 ASP A O 1
ATOM 879 N N . ARG A 1 112 ? 47.637 17.272 -20.925 1.00 42.12 112 ARG A N 1
ATOM 880 C CA . ARG A 1 112 ? 47.400 18.591 -21.576 1.00 42.12 112 ARG A CA 1
ATOM 881 C C . ARG A 1 112 ? 46.041 18.981 -22.209 1.00 42.12 112 ARG A C 1
ATOM 883 O O . ARG A 1 112 ? 45.652 18.516 -23.268 1.00 42.12 112 ARG A O 1
ATOM 890 N N . THR A 1 113 ? 45.296 19.872 -21.535 1.00 43.22 113 THR A N 1
ATOM 891 C CA . THR A 1 113 ? 45.091 21.324 -21.82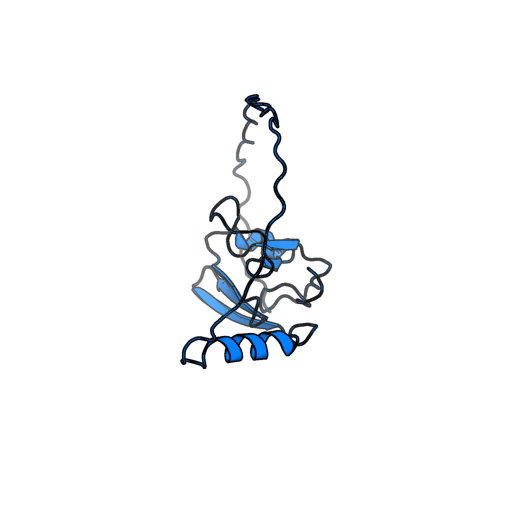3 1.00 43.22 113 THR A CA 1
ATOM 892 C C . THR A 1 113 ? 44.385 21.689 -23.140 1.00 43.22 113 THR A C 1
ATOM 894 O O . THR A 1 113 ? 45.002 21.640 -24.196 1.00 43.22 113 THR A O 1
ATOM 897 N N . ASP A 1 114 ? 43.184 22.274 -23.049 1.00 42.59 114 ASP A N 1
ATOM 898 C CA . ASP A 1 114 ? 42.872 23.496 -23.804 1.00 42.59 114 ASP A CA 1
ATOM 899 C C . ASP A 1 114 ? 41.995 24.428 -22.965 1.00 42.59 114 ASP A C 1
ATOM 901 O O . ASP A 1 114 ? 41.034 24.046 -22.296 1.00 42.59 114 ASP A O 1
ATOM 905 N N . SER A 1 115 ? 42.414 25.677 -22.975 1.00 40.84 115 SER A N 1
ATOM 906 C CA . SER A 1 115 ? 41.891 26.803 -22.238 1.00 40.84 115 SER A CA 1
ATOM 907 C C . SER A 1 115 ? 41.086 27.669 -23.190 1.00 40.84 115 SER A C 1
ATOM 909 O O . SER A 1 115 ? 41.646 28.154 -24.170 1.00 40.84 115 SER A O 1
ATOM 911 N N . ARG A 1 116 ? 39.831 27.992 -22.853 1.00 50.09 116 ARG A N 1
ATOM 912 C CA . ARG A 1 116 ? 39.212 29.244 -23.313 1.00 50.09 116 ARG A CA 1
ATOM 913 C C . ARG A 1 116 ? 38.025 29.679 -22.447 1.00 50.09 116 ARG A C 1
ATOM 915 O O . ARG A 1 116 ? 37.114 28.922 -22.142 1.00 50.09 116 ARG A O 1
ATOM 922 N N . ARG A 1 117 ? 38.114 30.942 -22.021 1.00 40.88 117 ARG A N 1
ATOM 923 C CA . ARG A 1 117 ? 37.230 31.695 -21.120 1.00 40.88 117 ARG A CA 1
ATOM 924 C C . ARG A 1 117 ? 36.027 32.293 -21.863 1.00 40.88 117 ARG A C 1
ATOM 926 O O . ARG A 1 117 ? 36.226 32.814 -22.955 1.00 40.88 117 ARG A O 1
ATOM 933 N N . ARG A 1 118 ? 34.871 32.388 -21.187 1.00 41.09 118 ARG A N 1
ATOM 934 C CA . ARG A 1 118 ? 34.002 33.589 -20.981 1.00 41.09 118 ARG A CA 1
ATOM 935 C C . ARG A 1 118 ? 32.599 33.116 -20.554 1.00 41.09 118 ARG A C 1
ATOM 937 O O . ARG A 1 118 ? 31.966 32.364 -21.272 1.00 41.09 118 ARG A O 1
ATOM 944 N N . ALA A 1 119 ? 32.179 33.339 -19.310 1.00 36.69 119 ALA A N 1
ATOM 945 C CA . ALA A 1 119 ? 31.610 34.576 -18.755 1.00 36.69 119 ALA A CA 1
ATOM 946 C C . ALA A 1 119 ? 30.135 34.820 -19.149 1.00 36.69 119 ALA A C 1
ATOM 948 O O . ALA A 1 119 ? 29.855 35.275 -20.254 1.00 36.69 119 ALA A O 1
ATOM 949 N N . GLY A 1 120 ? 29.228 34.626 -18.177 1.00 33.75 120 GLY A N 1
ATOM 950 C CA . GLY A 1 120 ? 28.055 35.494 -18.006 1.00 33.75 120 GLY A CA 1
ATOM 951 C C . GLY A 1 120 ? 26.658 34.923 -18.283 1.00 33.75 120 GLY A C 1
ATOM 952 O O . GLY A 1 120 ? 25.902 35.559 -19.012 1.00 33.75 120 GLY A O 1
ATOM 953 N N . SER A 1 121 ? 26.246 33.805 -17.672 1.00 40.56 121 SER A N 1
ATOM 954 C CA . SER A 1 121 ? 24.817 33.447 -17.611 1.00 40.56 121 SER A CA 1
ATOM 955 C C . SER A 1 121 ? 24.124 34.233 -16.492 1.00 40.56 121 SER A C 1
ATOM 957 O O . SER A 1 121 ? 24.274 33.928 -15.309 1.00 40.56 121 SER A O 1
ATOM 959 N N . ARG A 1 122 ? 23.383 35.276 -16.878 1.00 48.19 122 ARG A N 1
ATOM 960 C CA . ARG A 1 122 ? 22.524 36.076 -15.997 1.00 48.19 122 ARG A CA 1
ATOM 961 C C . ARG A 1 122 ? 21.464 35.175 -15.356 1.00 48.19 122 ARG A C 1
ATOM 963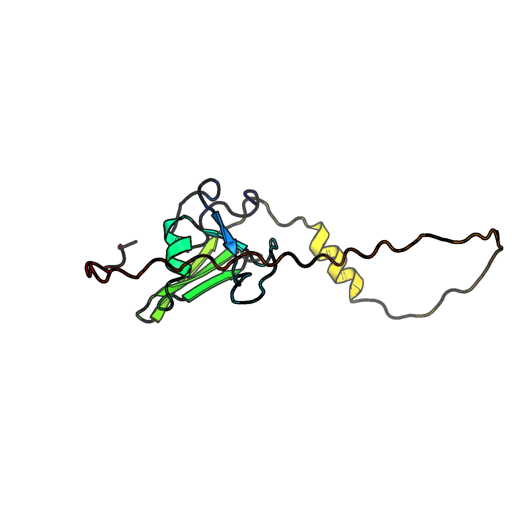 O O . ARG A 1 122 ? 20.610 34.638 -16.057 1.00 48.19 122 ARG A O 1
ATOM 970 N N . GLN A 1 123 ? 21.523 35.035 -14.035 1.00 47.00 123 GLN A N 1
ATOM 971 C CA . GLN A 1 123 ? 20.447 34.480 -13.220 1.00 47.00 123 GLN A CA 1
ATOM 972 C C . GLN A 1 123 ? 19.202 35.357 -13.402 1.00 47.00 123 GLN A C 1
ATOM 974 O O . GLN A 1 123 ? 19.245 36.562 -13.150 1.00 47.00 123 GLN A O 1
ATOM 979 N N . ARG A 1 124 ? 18.102 34.771 -13.883 1.00 47.56 124 ARG A N 1
ATOM 980 C CA . ARG A 1 124 ? 16.775 35.370 -13.731 1.00 47.56 124 ARG A CA 1
ATOM 981 C C . ARG A 1 124 ? 16.129 34.749 -12.508 1.00 47.56 124 ARG A C 1
ATOM 983 O O . ARG A 1 124 ? 15.818 33.564 -12.477 1.00 47.56 124 ARG A O 1
ATOM 990 N N . ASP A 1 125 ? 15.992 35.608 -11.519 1.00 43.41 125 ASP A N 1
ATOM 991 C CA . ASP A 1 125 ? 15.204 35.451 -10.317 1.00 43.41 125 ASP A CA 1
ATOM 992 C C . ASP A 1 125 ? 13.728 35.234 -10.702 1.00 43.41 125 ASP A C 1
ATOM 994 O O . ASP A 1 125 ? 13.107 36.091 -11.338 1.00 43.41 125 ASP A O 1
ATOM 998 N N . HIS A 1 126 ? 13.177 34.065 -10.375 1.00 42.84 126 HIS A N 1
ATOM 999 C CA . HIS A 1 126 ? 11.740 33.798 -10.448 1.00 42.84 126 HIS A CA 1
ATOM 1000 C C . HIS A 1 126 ? 11.126 33.832 -9.045 1.00 42.84 126 HIS A C 1
ATOM 1002 O O . HIS A 1 126 ? 10.384 32.942 -8.642 1.00 42.84 126 HIS A O 1
ATOM 1008 N N . SER A 1 127 ? 11.385 34.915 -8.315 1.00 49.06 127 SER A N 1
ATOM 1009 C CA . SER A 1 127 ? 10.515 35.379 -7.239 1.00 49.06 127 SER A CA 1
ATOM 1010 C C . SER A 1 127 ? 9.199 35.897 -7.826 1.00 49.06 127 SER A C 1
ATOM 1012 O O . SER A 1 127 ? 9.086 37.067 -8.188 1.00 49.06 127 SER A O 1
ATOM 1014 N N . ARG A 1 128 ? 8.186 35.031 -7.930 1.00 48.03 128 ARG A N 1
ATOM 1015 C CA . ARG A 1 128 ? 6.772 35.439 -7.891 1.00 48.03 128 ARG A CA 1
ATOM 1016 C C . ARG A 1 128 ? 5.973 34.418 -7.098 1.00 48.03 128 ARG A C 1
ATOM 1018 O O . ARG A 1 128 ? 5.436 33.458 -7.641 1.00 48.03 128 ARG A O 1
ATOM 1025 N N . GLN A 1 129 ? 5.908 34.690 -5.799 1.00 54.59 129 GLN A N 1
ATOM 1026 C CA . GLN A 1 129 ? 4.799 34.312 -4.938 1.00 54.59 129 GLN A CA 1
ATOM 1027 C C . GLN A 1 129 ? 3.487 34.605 -5.679 1.00 54.59 129 GLN A C 1
ATOM 1029 O O . GLN A 1 129 ? 3.255 35.717 -6.158 1.00 54.59 129 GLN A O 1
ATOM 1034 N N . ARG A 1 130 ? 2.663 33.573 -5.833 1.00 46.12 130 ARG A N 1
ATOM 1035 C CA . ARG A 1 130 ? 1.243 33.712 -6.130 1.00 46.12 130 ARG A CA 1
ATOM 1036 C C . ARG A 1 130 ? 0.510 32.966 -5.034 1.00 46.12 130 ARG A C 1
ATOM 1038 O O . ARG A 1 130 ? 0.313 31.757 -5.148 1.00 46.12 130 ARG A O 1
ATOM 1045 N N . ASP A 1 131 ? 0.150 33.711 -3.997 1.00 43.47 131 ASP A N 1
ATOM 1046 C CA . ASP A 1 131 ? -0.957 33.396 -3.105 1.00 43.47 131 ASP A CA 1
ATOM 1047 C C . ASP A 1 131 ? -2.126 32.846 -3.928 1.00 43.47 131 ASP A C 1
ATOM 1049 O O . ASP A 1 131 ? -2.683 33.539 -4.785 1.00 43.47 131 ASP A O 1
ATOM 1053 N N . HIS A 1 132 ? -2.442 31.568 -3.722 1.00 44.44 132 HIS A N 1
ATOM 1054 C CA . HIS A 1 132 ? -3.698 30.991 -4.175 1.00 44.44 132 HIS A CA 1
ATOM 1055 C C . HIS A 1 132 ? -4.648 30.944 -2.977 1.00 44.44 132 HIS A C 1
ATOM 1057 O O . HIS A 1 132 ? -4.250 30.453 -1.920 1.00 44.44 132 HIS A O 1
ATOM 1063 N N . PRO A 1 133 ? -5.873 31.472 -3.126 1.00 43.09 133 PRO A N 1
ATOM 1064 C CA . PRO A 1 133 ? -6.835 31.568 -2.044 1.00 43.09 133 PRO A CA 1
ATOM 1065 C C . PRO A 1 133 ? -7.317 30.188 -1.600 1.00 43.09 133 PRO A C 1
ATOM 1067 O O . PRO A 1 133 ? -7.487 29.263 -2.396 1.00 43.09 133 PRO A O 1
ATOM 1070 N N . GLU A 1 134 ? -7.542 30.093 -0.299 1.00 45.44 134 GLU A N 1
ATOM 1071 C CA . GLU A 1 134 ? -7.981 28.905 0.415 1.00 45.44 134 GLU A CA 1
ATOM 1072 C C . GLU A 1 134 ? -9.325 28.404 -0.135 1.00 45.44 134 GLU A C 1
ATOM 1074 O O . GLU A 1 134 ? -10.297 29.155 -0.249 1.00 45.44 134 GLU A O 1
ATOM 1079 N N . HIS A 1 135 ? -9.387 27.122 -0.501 1.00 47.22 135 HIS A N 1
ATOM 1080 C CA . HIS A 1 135 ? -10.632 26.478 -0.910 1.00 47.22 135 HIS A CA 1
ATOM 1081 C C . HIS A 1 135 ? -11.458 26.112 0.337 1.00 47.22 135 HIS A C 1
ATOM 1083 O O . HIS A 1 135 ? -10.930 25.450 1.233 1.00 47.22 135 HIS A O 1
ATOM 1089 N N . PRO A 1 136 ? -12.749 26.484 0.416 1.00 44.38 136 PRO A N 1
ATOM 1090 C CA . PRO A 1 136 ? -13.579 26.152 1.566 1.00 44.38 136 PRO A CA 1
ATOM 1091 C C . PRO A 1 136 ? -13.835 24.641 1.656 1.00 44.38 136 PRO A C 1
ATOM 1093 O O . PRO A 1 136 ? -14.260 23.996 0.697 1.00 44.38 136 PRO A O 1
ATOM 1096 N N . VAL A 1 137 ? -13.597 24.098 2.850 1.00 49.88 137 VAL A N 1
ATOM 1097 C CA . VAL A 1 137 ? -13.944 22.734 3.270 1.00 49.88 137 VAL A CA 1
ATOM 1098 C C . VAL A 1 137 ? -15.453 22.474 3.121 1.00 49.88 137 VAL A C 1
ATOM 1100 O O . VAL A 1 137 ? -16.255 23.256 3.642 1.00 49.88 137 VAL A O 1
ATOM 1103 N N . PRO A 1 138 ? -15.885 21.377 2.467 1.00 49.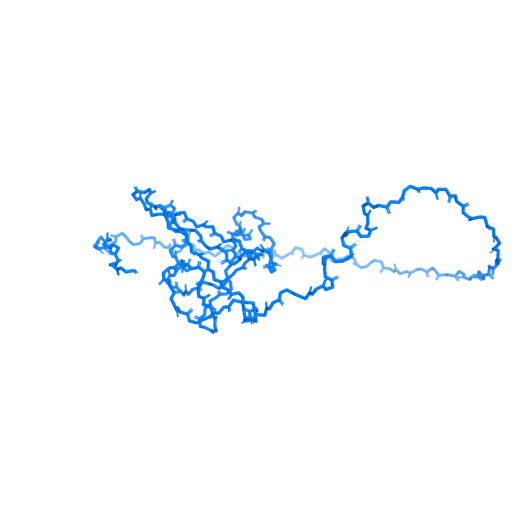56 138 PRO A N 1
ATOM 1104 C CA . PRO A 1 138 ? -17.279 20.957 2.520 1.00 49.56 138 PRO A CA 1
ATOM 1105 C C . PRO A 1 138 ? -17.629 20.449 3.926 1.00 49.56 138 PRO A C 1
ATOM 1107 O O . PRO A 1 138 ? -16.871 19.713 4.557 1.00 49.56 138 PRO A O 1
ATOM 1110 N N . ARG A 1 139 ? -18.791 20.883 4.417 1.00 46.91 139 ARG A N 1
ATOM 1111 C CA . ARG A 1 139 ? -19.350 20.530 5.727 1.00 46.91 139 ARG A CA 1
ATOM 1112 C C . ARG A 1 139 ? -19.681 19.033 5.772 1.00 46.91 139 ARG A C 1
ATOM 1114 O O . ARG A 1 139 ? -20.292 18.517 4.841 1.00 46.91 139 ARG A O 1
ATOM 1121 N N . ASN A 1 140 ? -19.288 18.367 6.858 1.00 41.06 140 ASN A N 1
ATOM 1122 C CA . ASN A 1 140 ? -19.666 16.986 7.157 1.00 41.06 140 ASN A CA 1
ATOM 1123 C C . ASN A 1 140 ? -21.175 16.899 7.434 1.00 41.06 140 ASN A C 1
ATOM 1125 O O . ASN A 1 140 ? -21.670 17.591 8.323 1.00 41.06 140 ASN A O 1
ATOM 1129 N N . ASP A 1 141 ? -21.873 16.037 6.697 1.00 45.59 141 ASP A N 1
ATOM 1130 C CA . ASP A 1 141 ? -23.262 15.646 6.951 1.00 45.59 141 ASP A CA 1
ATOM 1131 C C . ASP A 1 141 ? -23.259 14.328 7.759 1.00 45.59 141 ASP A C 1
ATOM 1133 O O . ASP A 1 141 ? -22.721 13.324 7.276 1.00 45.59 141 ASP A O 1
ATOM 1137 N N . PRO A 1 142 ? -23.743 14.310 9.016 1.00 46.56 142 PRO A N 1
ATOM 1138 C CA . PRO A 1 142 ? -23.757 13.113 9.840 1.00 46.56 142 PRO A CA 1
ATOM 1139 C C . PRO A 1 142 ? -25.052 12.342 9.580 1.00 46.56 142 PRO A C 1
ATOM 1141 O O . PRO A 1 142 ? -26.061 12.540 10.251 1.00 46.56 142 PRO A O 1
ATOM 1144 N N . GLY A 1 143 ? -25.022 11.436 8.607 1.00 44.69 143 GLY A N 1
ATOM 1145 C CA . GLY A 1 143 ? -26.172 10.584 8.344 1.00 44.69 143 GLY A CA 1
ATOM 1146 C C . GLY A 1 143 ? -25.842 9.416 7.435 1.00 44.69 143 GLY A C 1
ATOM 1147 O O . GLY A 1 143 ? -25.967 9.542 6.221 1.00 44.69 143 GLY A O 1
ATOM 1148 N N . ARG A 1 144 ? -25.424 8.291 8.036 1.00 42.34 144 ARG A N 1
ATOM 1149 C CA . ARG A 1 144 ? -25.934 6.924 7.784 1.00 42.34 144 ARG A CA 1
ATOM 1150 C C . ARG A 1 144 ? 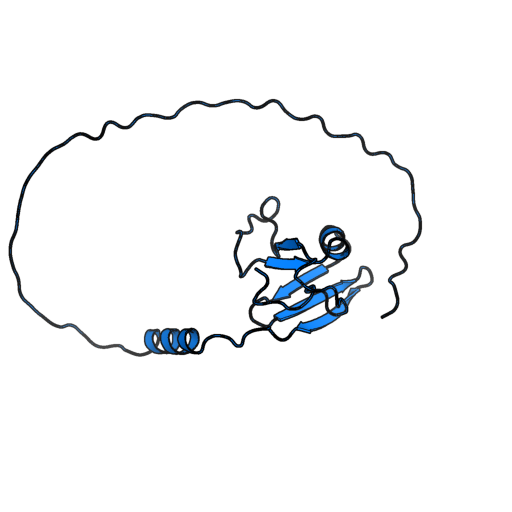-24.946 5.873 8.293 1.00 42.34 144 ARG A C 1
ATOM 1152 O O . ARG A 1 144 ? -24.062 5.401 7.584 1.00 42.34 144 ARG A O 1
ATOM 1159 N N . GLU A 1 145 ? -25.137 5.516 9.551 1.00 44.56 145 GLU A N 1
ATOM 1160 C CA . GLU A 1 145 ? -24.827 4.199 10.097 1.00 44.56 145 GLU A CA 1
ATOM 1161 C C . GLU A 1 145 ? -25.506 3.074 9.286 1.00 44.56 145 GLU A C 1
ATOM 1163 O O . GLU A 1 145 ? -26.650 3.217 8.851 1.00 44.56 145 GLU A O 1
ATOM 1168 N N . GLY A 1 146 ? -24.797 1.963 9.058 1.00 40.41 146 GLY A N 1
ATOM 1169 C CA . GLY A 1 146 ? -25.374 0.748 8.474 1.00 40.41 146 GLY A CA 1
ATOM 1170 C C . GLY A 1 146 ? -24.374 -0.131 7.718 1.00 40.41 146 GLY A C 1
ATOM 1171 O O . GLY A 1 146 ? -23.922 0.236 6.638 1.00 40.41 146 GLY A O 1
ATOM 1172 N N . ASP A 1 147 ? -24.098 -1.300 8.301 1.00 44.28 147 ASP A N 1
ATOM 1173 C CA . ASP A 1 147 ? -23.533 -2.518 7.696 1.00 44.28 147 ASP A CA 1
ATOM 1174 C C . ASP A 1 147 ? -22.027 -2.561 7.396 1.00 44.28 147 ASP A C 1
ATOM 1176 O O . ASP A 1 147 ? -21.552 -2.447 6.266 1.00 44.28 147 ASP A O 1
ATOM 1180 N N . SER A 1 148 ? -21.259 -2.827 8.457 1.00 48.09 148 SER A N 1
ATOM 1181 C CA . SER A 1 148 ? -19.890 -3.350 8.380 1.00 48.09 148 SER A CA 1
ATOM 1182 C C . SER A 1 148 ? -19.869 -4.843 8.711 1.00 48.09 148 SER A C 1
ATOM 1184 O O . SER A 1 148 ? -19.301 -5.233 9.727 1.00 48.09 148 SER A O 1
ATOM 1186 N N . ASP A 1 149 ? -20.458 -5.666 7.844 1.00 46.41 149 ASP A N 1
ATOM 1187 C CA . ASP A 1 149 ? -20.105 -7.086 7.774 1.00 46.41 149 ASP A CA 1
ATOM 1188 C C . ASP A 1 149 ? -19.004 -7.273 6.713 1.00 46.41 149 ASP A C 1
ATOM 1190 O O . ASP A 1 149 ? -19.161 -6.823 5.567 1.00 46.41 149 ASP A O 1
ATOM 1194 N N . PRO A 1 150 ? -17.854 -7.886 7.047 1.00 60.34 150 PRO A N 1
ATOM 1195 C CA . PRO A 1 150 ? -16.891 -8.290 6.033 1.00 60.34 150 PRO A CA 1
ATOM 1196 C C . PRO A 1 150 ? -17.543 -9.351 5.129 1.00 60.34 150 PRO A C 1
ATOM 1198 O O . PRO A 1 150 ? -18.200 -10.258 5.641 1.00 60.34 150 PRO A O 1
ATOM 1201 N N . PRO A 1 151 ? -17.385 -9.286 3.791 1.00 51.59 151 PRO A N 1
ATOM 1202 C CA . PRO A 1 151 ? -17.873 -10.371 2.957 1.00 51.59 151 PRO A CA 1
ATOM 1203 C C . PRO A 1 151 ? -17.105 -11.649 3.324 1.00 51.59 151 PRO A C 1
ATOM 1205 O O . PRO A 1 151 ? -15.894 -11.571 3.559 1.00 51.59 151 PRO A O 1
ATOM 1208 N N . PRO A 1 152 ? -17.763 -12.818 3.348 1.00 54.72 152 PRO A N 1
ATOM 1209 C CA . PRO A 1 152 ? -17.025 -14.066 3.306 1.00 54.72 152 PRO A CA 1
ATOM 1210 C C . PRO A 1 152 ? -16.209 -14.120 2.000 1.00 54.72 152 PRO A C 1
ATOM 1212 O O . PRO A 1 152 ? -16.608 -13.510 1.002 1.00 54.72 152 PRO A O 1
ATOM 1215 N N . PHE A 1 153 ? -15.114 -14.887 2.038 1.00 47.50 153 PHE A N 1
ATOM 1216 C CA . PHE A 1 153 ? -14.199 -15.279 0.946 1.00 47.50 153 PHE A CA 1
ATOM 1217 C C . PHE A 1 153 ? -12.955 -14.397 0.732 1.00 47.50 153 PHE A C 1
ATOM 1219 O O . PHE A 1 153 ? -13.051 -13.288 0.155 1.00 47.50 153 PHE A O 1
#

pLDDT: mean 71.02, std 23.53, range [29.94, 98.25]

Sequence (153 aa):
MRARDRECVVPWCHRPARHCDHDHEREWAKDGGATSVANGGPRCRRHHRLKNDPRWGFRYDPVQGTGTVTTPNGTTYTGHREPVLAPRERYTADAERTNGGGGEPRSGRGDRTDSRRRAGSRQRDHSRQRDHPEHPVPRNDPGREGDSDPPPF

Radius of gyration: 25.65 Å; chains: 1; bounding box: 77×51×39 Å

Se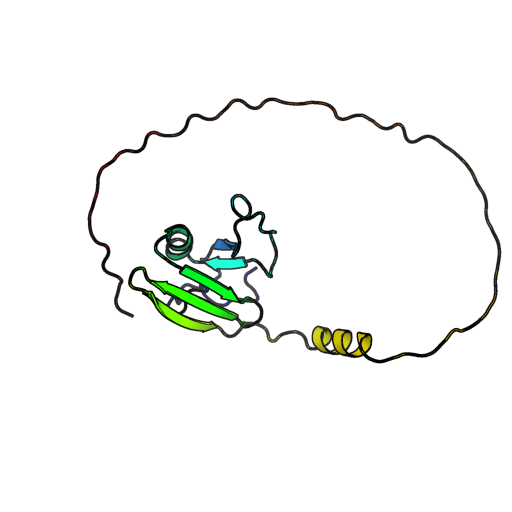condary structure (DSSP, 8-state):
--SS-SB-SSTT---BGGGSEEEESS-HHHH----STTSEEEE-HHHHHHHT-TTSEEEEETTTTEEEEE-TTS-EEEEE---SSPPPTHHHHHHHHTTS-------------------------------PPPPPPPPP--------PPPP-